Protein AF-A0A3Q8CH38-F1 (afdb_monomer_lite)

Radius of gyration: 24.87 Å; chains: 1; bounding box: 36×40×114 Å

pLDDT: mean 76.43, std 21.11, range [38.66, 96.81]

Sequence (115 aa):
RDKRSKSRTATVNKKPEITAANRVGDKDLGHIVKMVRCLEQGGHIDKSFRERFLTWYSLRATHREVKIVKLFVETFKEDLSSLGQQLVDTFSECIVSKRSASTGVVPAGICLQAL

Secondary structure (DSSP, 8-state):
----------------------S--HHHHHHHHHHHHHHHHTTSS-HHHHHHHHHHHHHT--HHHHHHHHHHHHHHTT-HHHHHHHHHHHHHHHHS-----------S-------

Structure (mmCIF, N/CA/C/O backbone):
data_AF-A0A3Q8CH38-F1
#
_entry.id   AF-A0A3Q8CH38-F1
#
loop_
_atom_site.group_PDB
_atom_site.id
_atom_site.type_symbol
_atom_site.label_atom_id
_atom_site.label_alt_id
_atom_site.label_comp_id
_atom_site.label_asym_id
_atom_site.label_entity_id
_atom_site.label_seq_id
_atom_site.pdbx_PDB_ins_code
_atom_site.Cartn_x
_atom_site.Cartn_y
_atom_site.Cartn_z
_atom_site.occupancy
_atom_site.B_iso_or_equiv
_atom_site.auth_seq_id
_atom_site.auth_comp_id
_atom_site.auth_asym_id
_atom_site.auth_atom_id
_atom_site.pdbx_PDB_model_num
ATOM 1 N N . ARG A 1 1 ? 9.541 -27.406 63.603 1.00 41.81 1 ARG A N 1
ATOM 2 C CA . ARG A 1 1 ? 8.994 -27.631 62.246 1.00 41.81 1 ARG A CA 1
ATOM 3 C C . ARG A 1 1 ? 8.681 -26.237 61.696 1.00 41.81 1 ARG A C 1
ATOM 5 O O . ARG A 1 1 ? 7.732 -25.636 62.167 1.00 41.81 1 ARG A O 1
ATOM 12 N N . ASP A 1 2 ? 9.626 -25.538 61.059 1.00 39.09 2 ASP A N 1
ATOM 13 C CA . ASP A 1 2 ? 9.898 -25.610 59.606 1.00 39.09 2 ASP A CA 1
ATOM 14 C C . ASP A 1 2 ? 8.591 -25.397 58.807 1.00 39.09 2 ASP A C 1
ATOM 16 O O . ASP A 1 2 ? 7.673 -26.183 58.980 1.00 39.09 2 ASP A O 1
ATOM 20 N N . LYS A 1 3 ? 8.389 -24.401 57.930 1.00 50.47 3 LYS A N 1
ATOM 21 C CA . LYS A 1 3 ? 9.328 -23.638 57.098 1.00 50.47 3 LYS A CA 1
ATOM 22 C C . LYS A 1 3 ? 8.740 -22.288 56.658 1.00 50.47 3 LYS A C 1
ATOM 24 O O . LYS A 1 3 ? 7.560 -22.166 56.351 1.00 50.47 3 LYS A O 1
ATOM 29 N N . ARG A 1 4 ? 9.643 -21.318 56.519 1.00 50.34 4 ARG A N 1
ATOM 30 C CA . ARG A 1 4 ? 9.576 -20.124 55.664 1.00 50.34 4 ARG A CA 1
ATOM 31 C C . ARG A 1 4 ? 9.356 -20.526 54.199 1.00 50.34 4 ARG A C 1
ATOM 33 O O . ARG A 1 4 ? 10.190 -21.245 53.656 1.00 50.34 4 ARG A O 1
A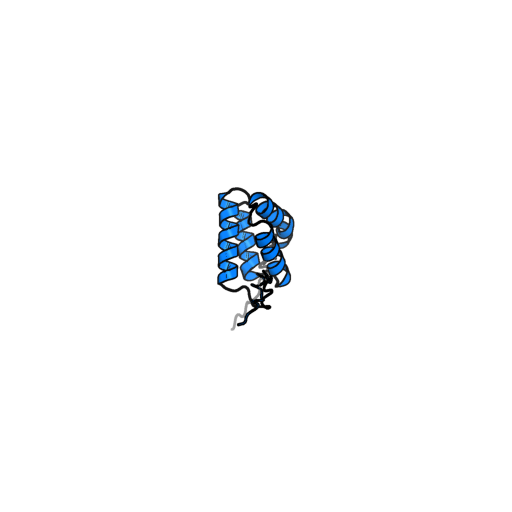TOM 40 N N . SER A 1 5 ? 8.336 -19.974 53.544 1.00 55.84 5 SER A N 1
ATOM 41 C CA . SER A 1 5 ? 8.223 -19.986 52.079 1.00 55.84 5 SER A CA 1
ATOM 42 C C . SER A 1 5 ? 8.491 -18.585 51.532 1.00 55.84 5 SER A C 1
ATOM 44 O O . SER A 1 5 ? 7.888 -17.598 51.942 1.00 55.84 5 SER A O 1
ATOM 46 N N . LYS A 1 6 ? 9.482 -18.519 50.646 1.00 50.09 6 LYS A N 1
ATOM 47 C CA . LYS A 1 6 ? 10.029 -17.351 49.951 1.00 50.09 6 LYS A CA 1
ATOM 48 C C . LYS A 1 6 ? 9.834 -17.578 48.445 1.00 50.09 6 LYS A C 1
ATOM 50 O O . LYS A 1 6 ? 9.851 -18.729 48.024 1.00 50.09 6 LYS A O 1
ATOM 55 N N . SER A 1 7 ? 9.791 -16.476 47.684 1.00 44.31 7 SER A N 1
ATOM 56 C CA . SER A 1 7 ? 9.949 -16.362 46.212 1.00 44.31 7 SER A CA 1
ATOM 57 C C . SER A 1 7 ? 8.647 -16.422 45.398 1.00 44.31 7 SER A C 1
ATOM 59 O O . SER A 1 7 ? 7.910 -17.390 45.482 1.00 44.31 7 SER A O 1
ATOM 61 N N . ARG A 1 8 ? 8.236 -15.313 44.760 1.00 51.53 8 ARG A N 1
ATOM 62 C CA . ARG A 1 8 ? 8.686 -14.722 43.468 1.00 51.53 8 ARG A CA 1
ATOM 63 C C . ARG A 1 8 ? 8.086 -15.441 42.249 1.00 51.53 8 ARG A C 1
ATOM 65 O O . ARG A 1 8 ? 8.500 -16.545 41.928 1.00 51.53 8 ARG A O 1
ATOM 72 N N . THR A 1 9 ? 7.255 -14.721 41.502 1.00 39.12 9 THR A N 1
ATOM 73 C CA . THR A 1 9 ? 6.931 -14.950 40.082 1.00 39.12 9 THR A CA 1
ATOM 74 C C . THR A 1 9 ? 6.972 -13.571 39.410 1.00 39.12 9 THR A C 1
ATOM 76 O O . THR A 1 9 ? 6.216 -12.677 39.764 1.00 39.12 9 THR A O 1
ATOM 79 N N . ALA A 1 10 ? 8.085 -13.220 38.763 1.00 46.41 10 ALA A N 1
ATOM 80 C CA . ALA A 1 10 ? 8.408 -13.499 37.357 1.00 46.41 10 ALA A CA 1
ATOM 81 C C . ALA A 1 10 ? 7.725 -12.509 36.389 1.00 46.41 10 ALA A C 1
ATOM 83 O O . ALA A 1 10 ? 6.651 -12.752 35.856 1.00 46.41 10 ALA A O 1
ATOM 84 N N . THR A 1 11 ? 8.401 -11.369 36.210 1.00 43.75 11 THR A N 1
ATOM 85 C CA . THR A 1 11 ? 8.678 -10.688 34.930 1.00 43.75 11 THR A CA 1
ATOM 86 C C . THR A 1 11 ? 7.979 -11.245 33.680 1.00 43.75 11 THR A C 1
ATOM 88 O O . THR A 1 11 ? 8.407 -12.265 33.141 1.00 43.75 11 THR A O 1
ATOM 91 N N . VAL A 1 12 ? 7.025 -10.493 33.121 1.00 45.66 12 VAL A N 1
ATOM 92 C CA . VAL A 1 12 ? 6.744 -10.524 31.676 1.00 45.66 12 VAL A CA 1
ATOM 93 C C . VAL A 1 12 ? 7.489 -9.352 31.049 1.00 45.66 12 VAL A C 1
ATOM 95 O O . VAL A 1 12 ? 6.968 -8.251 30.886 1.00 45.66 12 VAL A O 1
ATOM 98 N N . ASN A 1 13 ? 8.759 -9.591 30.729 1.00 43.31 13 ASN A N 1
ATOM 99 C CA . ASN A 1 13 ? 9.519 -8.714 29.853 1.00 43.31 13 ASN A CA 1
ATOM 100 C C . ASN A 1 13 ? 8.929 -8.857 28.443 1.00 43.31 13 ASN A C 1
ATOM 102 O O . ASN A 1 13 ? 9.212 -9.839 27.756 1.00 43.31 13 ASN A O 1
ATOM 106 N N . LYS A 1 14 ? 8.135 -7.882 27.983 1.00 48.72 14 LYS A N 1
ATOM 107 C CA . LYS A 1 14 ? 7.884 -7.707 26.545 1.00 48.72 14 LYS A CA 1
ATOM 108 C C . LYS A 1 14 ? 9.177 -7.200 25.908 1.00 48.72 14 LYS A C 1
ATOM 110 O O . LYS A 1 14 ? 9.410 -6.004 25.792 1.00 48.72 14 LYS A O 1
ATOM 115 N N . LYS A 1 15 ? 10.054 -8.140 25.565 1.00 38.66 15 LYS A N 1
ATOM 116 C CA . LYS A 1 15 ? 11.221 -7.910 24.717 1.00 38.66 15 LYS A CA 1
ATOM 117 C C . LYS A 1 15 ? 10.692 -7.509 23.332 1.00 38.66 15 LYS A C 1
ATOM 119 O O . LYS A 1 15 ? 9.992 -8.325 22.731 1.00 38.66 15 LYS A O 1
ATOM 124 N N . PRO A 1 16 ? 10.991 -6.310 22.801 1.00 49.84 16 PRO A N 1
ATOM 125 C CA . PRO A 1 16 ? 10.853 -6.088 21.375 1.00 49.84 16 PRO A CA 1
ATOM 126 C C . PRO A 1 16 ? 11.939 -6.945 20.727 1.00 49.84 16 PRO A C 1
ATOM 128 O O . PRO A 1 16 ? 13.130 -6.629 20.764 1.00 49.84 16 PRO A O 1
ATOM 131 N N . GLU A 1 17 ? 11.540 -8.121 20.258 1.00 44.69 17 GLU A N 1
ATOM 132 C CA . GLU A 1 17 ? 12.413 -9.010 19.518 1.00 44.69 17 GLU A CA 1
ATOM 133 C C . GLU A 1 17 ? 12.711 -8.359 18.167 1.00 44.69 17 GLU A C 1
ATOM 135 O O . GLU A 1 17 ? 11.977 -8.491 17.195 1.00 44.69 17 GLU A O 1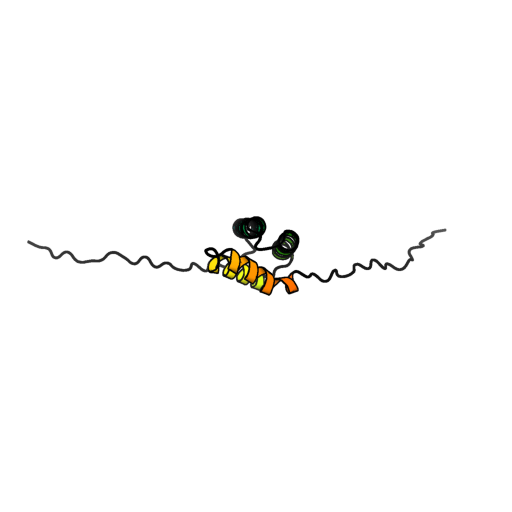
ATOM 140 N N . ILE A 1 18 ? 13.800 -7.597 18.137 1.00 61.12 18 ILE A N 1
ATOM 141 C CA . ILE A 1 18 ? 14.442 -7.123 16.919 1.00 61.12 18 ILE A CA 1
ATOM 142 C C . ILE A 1 18 ? 15.138 -8.307 16.238 1.00 61.12 18 ILE A C 1
ATOM 144 O O . ILE A 1 18 ? 16.360 -8.449 16.276 1.00 61.12 18 ILE A O 1
ATOM 148 N N . THR A 1 19 ? 14.365 -9.210 15.638 1.00 47.19 19 THR A N 1
ATOM 149 C CA . THR A 1 19 ? 14.918 -10.290 14.822 1.00 47.19 19 THR A CA 1
ATOM 150 C C . THR A 1 19 ? 15.312 -9.755 13.446 1.00 47.19 19 THR A C 1
ATOM 152 O O . THR A 1 19 ? 14.489 -9.480 12.583 1.00 47.19 19 THR A O 1
ATOM 155 N N . ALA A 1 20 ? 16.629 -9.575 13.324 1.00 43.28 20 ALA A N 1
ATOM 156 C CA . ALA A 1 20 ? 17.492 -9.974 12.215 1.00 43.28 20 ALA A CA 1
ATOM 157 C C . ALA A 1 20 ? 17.093 -9.576 10.781 1.00 43.28 20 ALA A C 1
ATOM 159 O O . ALA A 1 20 ? 16.063 -9.960 10.236 1.00 43.28 20 ALA A O 1
ATOM 160 N N . ALA A 1 21 ? 18.027 -8.868 10.140 1.00 52.97 21 ALA A N 1
ATOM 161 C CA . ALA A 1 21 ? 18.048 -8.561 8.719 1.00 52.97 21 ALA A CA 1
ATOM 162 C C . ALA A 1 21 ? 17.722 -9.796 7.869 1.00 52.97 21 ALA A C 1
ATOM 164 O O . ALA A 1 21 ? 18.498 -10.748 7.812 1.00 52.97 21 ALA A O 1
ATOM 165 N N . ASN A 1 22 ? 16.588 -9.763 7.181 1.00 49.62 22 ASN A N 1
ATOM 166 C CA . ASN A 1 22 ? 16.314 -10.695 6.109 1.00 49.62 22 ASN A CA 1
ATOM 167 C C . ASN A 1 22 ? 15.466 -9.991 5.057 1.00 49.62 22 ASN A C 1
ATOM 169 O O . ASN A 1 22 ? 14.709 -9.068 5.375 1.00 49.62 22 ASN A O 1
ATOM 173 N N . ARG A 1 23 ? 15.634 -10.412 3.800 1.00 55.16 23 ARG A N 1
ATOM 174 C CA . ARG A 1 23 ? 14.729 -10.077 2.691 1.00 55.16 23 ARG A CA 1
ATOM 175 C C . ARG A 1 23 ? 13.295 -10.057 3.208 1.00 55.16 23 ARG A C 1
ATOM 177 O O . ARG A 1 23 ? 12.964 -10.945 3.990 1.00 55.16 23 ARG A O 1
ATOM 184 N N . VAL A 1 24 ? 12.497 -9.063 2.795 1.00 57.38 24 VAL A N 1
ATOM 185 C CA . VAL A 1 24 ? 11.068 -8.960 3.144 1.00 57.38 24 VAL A CA 1
ATOM 186 C C . VAL A 1 24 ? 10.475 -10.365 3.086 1.00 57.38 24 VAL A C 1
ATOM 188 O O . VAL A 1 24 ? 10.388 -10.952 2.010 1.00 57.38 24 VAL A O 1
ATOM 191 N N . GLY A 1 25 ? 10.200 -10.950 4.253 1.00 67.31 25 GLY A N 1
ATOM 192 C CA . GLY A 1 25 ? 9.679 -12.304 4.308 1.00 67.31 25 GLY A CA 1
ATOM 193 C C . GLY A 1 25 ? 8.285 -12.301 3.698 1.00 67.31 25 GLY A C 1
ATOM 194 O O . GLY A 1 25 ? 7.573 -11.305 3.810 1.00 67.31 25 GLY A O 1
ATOM 195 N N . ASP A 1 26 ? 7.869 -13.410 3.095 1.00 72.75 26 ASP A N 1
ATOM 196 C CA . ASP A 1 26 ? 6.534 -13.544 2.491 1.00 72.75 26 ASP A CA 1
ATOM 197 C C . ASP A 1 26 ? 5.413 -13.121 3.469 1.00 72.75 26 ASP A C 1
ATOM 199 O O . ASP A 1 26 ? 4.503 -12.363 3.133 1.00 72.75 26 ASP A O 1
ATOM 203 N N . LYS A 1 27 ? 5.585 -13.467 4.754 1.00 77.94 27 LYS A N 1
ATOM 204 C CA . LYS A 1 27 ? 4.710 -13.051 5.861 1.00 77.94 27 LYS A CA 1
ATOM 205 C C . LYS A 1 27 ? 4.667 -11.535 6.089 1.00 77.94 27 LYS A C 1
ATOM 207 O O . LYS A 1 27 ? 3.601 -11.007 6.403 1.00 77.94 27 LYS A O 1
ATOM 212 N N . ASP A 1 28 ? 5.799 -10.847 5.952 1.00 84.62 28 ASP A N 1
ATOM 213 C CA . ASP A 1 28 ? 5.878 -9.394 6.130 1.00 84.62 28 ASP A CA 1
ATOM 214 C C . ASP A 1 28 ? 5.200 -8.684 4.963 1.00 84.62 28 ASP A C 1
ATOM 216 O O . ASP A 1 28 ? 4.387 -7.787 5.176 1.00 84.62 28 ASP A O 1
ATOM 220 N N . LEU A 1 29 ? 5.473 -9.129 3.732 1.00 88.50 29 LEU A N 1
ATOM 221 C CA . LEU A 1 29 ? 4.810 -8.598 2.545 1.00 88.50 29 LEU A CA 1
ATOM 222 C C . LEU A 1 29 ? 3.295 -8.803 2.634 1.00 88.50 29 LEU A C 1
ATOM 224 O O . LEU A 1 29 ? 2.539 -7.861 2.418 1.00 88.50 29 LEU A O 1
ATOM 228 N N . GLY A 1 30 ? 2.848 -10.000 3.022 1.00 92.12 30 GLY A N 1
ATOM 229 C CA . GLY A 1 30 ? 1.431 -10.302 3.205 1.00 92.12 30 GLY A CA 1
ATOM 230 C C . GLY A 1 30 ? 0.753 -9.401 4.241 1.00 92.12 30 GLY A C 1
ATOM 231 O O . GLY A 1 30 ? -0.390 -8.991 4.039 1.00 92.12 30 GLY A O 1
ATOM 232 N N . HIS A 1 31 ? 1.448 -9.047 5.327 1.00 92.69 31 HIS A N 1
ATOM 233 C CA . HIS A 1 31 ? 0.928 -8.103 6.318 1.00 92.69 31 HIS A CA 1
ATOM 234 C C . HIS A 1 31 ? 0.817 -6.683 5.747 1.00 92.69 31 HIS A C 1
ATOM 236 O O . HIS A 1 31 ? -0.235 -6.057 5.864 1.00 92.69 31 HIS A O 1
ATOM 242 N N . ILE A 1 32 ? 1.855 -6.200 5.059 1.00 94.25 32 ILE A N 1
ATOM 243 C CA . ILE A 1 32 ? 1.843 -4.877 4.421 1.00 94.25 32 ILE A CA 1
ATOM 244 C C . ILE A 1 32 ? 0.744 -4.785 3.357 1.00 94.25 32 ILE A C 1
ATOM 246 O O . ILE A 1 32 ? -0.031 -3.834 3.366 1.00 94.25 32 ILE A O 1
ATOM 250 N N . VAL A 1 33 ? 0.606 -5.788 2.485 1.00 94.94 33 VAL A N 1
ATOM 251 C CA . VAL A 1 33 ? -0.444 -5.827 1.452 1.00 94.94 33 VAL A CA 1
ATOM 252 C C . VAL A 1 33 ? -1.836 -5.737 2.078 1.00 94.94 33 VAL A C 1
ATOM 254 O O . VAL A 1 33 ? -2.672 -4.970 1.598 1.00 94.94 33 VAL A O 1
ATOM 257 N N . LYS A 1 34 ? -2.079 -6.471 3.172 1.00 94.94 34 LYS A N 1
ATOM 258 C CA . LYS A 1 34 ? -3.349 -6.400 3.908 1.00 94.94 34 LYS A CA 1
ATOM 259 C C . LYS A 1 34 ? -3.595 -5.002 4.467 1.00 94.94 34 LYS A C 1
ATOM 261 O O . LYS A 1 34 ? -4.661 -4.448 4.225 1.00 94.94 34 LYS A O 1
ATOM 266 N N . MET A 1 35 ? -2.610 -4.415 5.145 1.00 94.94 35 MET A N 1
ATOM 267 C CA . MET A 1 35 ? -2.740 -3.080 5.737 1.00 94.94 35 MET A CA 1
ATOM 268 C C . MET A 1 35 ? -3.024 -2.010 4.682 1.00 94.94 35 MET A C 1
ATOM 270 O O . MET A 1 35 ? -3.980 -1.253 4.816 1.00 94.94 35 MET A O 1
ATOM 274 N N . VAL A 1 36 ? -2.260 -1.984 3.587 1.00 95.50 36 VAL A N 1
ATOM 275 C CA . VAL A 1 36 ? -2.453 -0.995 2.515 1.00 95.50 36 VAL A CA 1
ATOM 276 C C . VAL A 1 36 ? -3.818 -1.183 1.831 1.00 95.50 36 VAL A C 1
ATOM 278 O O . VAL A 1 36 ? -4.471 -0.203 1.481 1.00 95.50 36 VAL A O 1
ATOM 281 N N . ARG A 1 37 ? -4.312 -2.422 1.688 1.00 95.81 37 ARG A N 1
ATOM 282 C CA . ARG A 1 37 ? -5.671 -2.675 1.181 1.00 95.81 37 ARG A CA 1
ATOM 283 C C . ARG A 1 37 ? -6.754 -2.156 2.132 1.00 95.81 37 ARG A C 1
ATOM 285 O O . ARG A 1 37 ? -7.721 -1.575 1.647 1.00 95.81 37 ARG A O 1
ATOM 292 N N . CYS A 1 38 ? -6.588 -2.321 3.446 1.00 95.38 38 CYS A N 1
ATOM 293 C CA . CYS A 1 38 ? -7.509 -1.758 4.438 1.00 95.38 38 CYS A CA 1
ATOM 294 C C . CYS A 1 38 ? -7.552 -0.224 4.366 1.00 95.38 38 CYS A C 1
ATOM 296 O O . CYS A 1 38 ? -8.632 0.353 4.424 1.00 95.38 38 CYS A O 1
ATOM 298 N N . LEU A 1 39 ? -6.402 0.433 4.178 1.00 96.38 39 LEU A N 1
ATOM 299 C CA . LEU A 1 39 ? -6.326 1.892 4.037 1.00 96.38 39 LEU A CA 1
ATOM 300 C C . LEU A 1 39 ? -7.089 2.405 2.811 1.00 96.38 39 LEU A C 1
ATOM 302 O O . LEU A 1 39 ? -7.813 3.392 2.909 1.00 96.38 39 LEU A O 1
ATOM 306 N N . GLU A 1 40 ? -6.951 1.728 1.669 1.00 96.69 40 GLU A N 1
ATOM 307 C CA . GLU A 1 40 ? -7.693 2.074 0.450 1.00 96.69 40 GLU A CA 1
ATOM 308 C C . GLU A 1 40 ? -9.200 1.873 0.642 1.00 96.69 40 GLU A C 1
ATOM 310 O O . GLU A 1 40 ? -9.995 2.725 0.262 1.00 96.69 40 GLU A O 1
ATOM 315 N N . GLN A 1 41 ? -9.605 0.753 1.247 1.00 94.69 41 GLN A N 1
ATOM 316 C CA . GLN A 1 41 ? -11.017 0.468 1.515 1.00 94.69 41 GLN A CA 1
ATOM 317 C C . GLN A 1 41 ? -11.634 1.461 2.509 1.00 94.69 41 GLN A C 1
ATOM 319 O O . GLN A 1 41 ? -12.815 1.771 2.390 1.00 94.69 41 GLN A O 1
ATOM 324 N N . GLY A 1 42 ? -10.838 1.976 3.451 1.00 92.50 42 GLY A N 1
ATOM 325 C CA . GLY A 1 42 ? -11.226 3.049 4.370 1.00 92.50 42 GLY A CA 1
ATOM 326 C C . GLY A 1 42 ? -11.180 4.455 3.762 1.00 92.50 42 GLY A C 1
ATOM 327 O O . GLY A 1 42 ? -11.560 5.407 4.433 1.00 92.50 42 GLY A O 1
ATOM 328 N N . GLY A 1 43 ? -10.721 4.609 2.514 1.00 93.69 43 GLY A N 1
ATOM 329 C CA . GLY A 1 43 ? -10.615 5.909 1.845 1.00 93.69 43 GLY A CA 1
ATOM 330 C C . GLY A 1 43 ? -9.465 6.794 2.339 1.00 93.69 43 GLY A C 1
ATOM 331 O O . GLY A 1 43 ? -9.440 7.979 2.026 1.00 93.69 43 GLY A O 1
ATOM 332 N N . HIS A 1 44 ? -8.506 6.245 3.092 1.00 96.06 44 HIS A N 1
ATOM 333 C CA . HIS A 1 44 ? -7.350 6.998 3.598 1.00 96.06 44 HIS A CA 1
ATOM 334 C C . HIS A 1 44 ? -6.260 7.195 2.542 1.00 96.06 44 HIS A C 1
ATOM 336 O O . HIS A 1 44 ? -5.438 8.101 2.657 1.00 96.06 44 HIS A O 1
ATOM 342 N N . ILE A 1 45 ? -6.234 6.330 1.525 1.00 95.31 45 ILE A N 1
ATOM 343 C CA . ILE A 1 45 ? -5.317 6.418 0.389 1.00 95.31 45 ILE A CA 1
ATOM 344 C C . ILE A 1 45 ? -6.047 6.060 -0.903 1.00 95.31 45 ILE A C 1
ATOM 346 O O . ILE A 1 45 ? -6.950 5.223 -0.917 1.00 95.31 45 ILE A O 1
ATOM 350 N N . ASP A 1 46 ? -5.588 6.622 -2.015 1.00 95.25 46 ASP A N 1
ATOM 351 C CA . ASP A 1 46 ? -6.127 6.283 -3.325 1.00 95.25 46 ASP A CA 1
ATOM 352 C C . ASP A 1 46 ? -5.678 4.902 -3.808 1.00 95.25 46 ASP A C 1
ATOM 354 O O . ASP A 1 46 ? -4.545 4.457 -3.585 1.00 95.25 46 ASP A O 1
ATOM 358 N N . LYS A 1 47 ? -6.525 4.273 -4.629 1.00 95.12 47 LYS A N 1
ATOM 359 C CA . LYS A 1 47 ? -6.184 3.046 -5.367 1.00 95.12 47 LYS A CA 1
ATOM 360 C C . LYS A 1 47 ? -4.881 3.188 -6.163 1.00 95.12 47 LYS A C 1
ATOM 362 O O . LYS A 1 47 ? -4.058 2.271 -6.180 1.00 95.12 47 LYS A O 1
ATOM 367 N N . SER A 1 48 ? -4.675 4.345 -6.797 1.00 93.19 48 SER A N 1
ATOM 368 C CA . SER A 1 48 ? -3.469 4.629 -7.585 1.00 93.19 48 SER A CA 1
ATOM 369 C C . SER A 1 48 ? -2.214 4.722 -6.712 1.00 93.19 48 SER A C 1
ATOM 371 O O . SER A 1 48 ? -1.123 4.348 -7.148 1.00 93.19 48 SER A O 1
ATOM 373 N N . PHE A 1 49 ? -2.349 5.220 -5.480 1.00 94.81 49 PHE A N 1
ATOM 374 C CA . PHE A 1 49 ? -1.258 5.257 -4.519 1.00 94.81 49 PHE A CA 1
ATOM 375 C C . PHE A 1 49 ? -0.932 3.842 -4.050 1.00 94.81 49 PHE A C 1
ATOM 377 O O . PHE A 1 49 ? 0.223 3.443 -4.148 1.00 94.81 49 PHE A O 1
ATOM 384 N N . ARG A 1 50 ? -1.937 3.042 -3.662 1.00 95.69 50 ARG A N 1
ATOM 385 C CA . ARG A 1 50 ? -1.751 1.630 -3.281 1.00 95.69 50 ARG A CA 1
ATOM 386 C C . ARG A 1 50 ? -0.960 0.854 -4.330 1.00 95.69 50 ARG A C 1
ATOM 388 O O . ARG A 1 50 ? 0.004 0.177 -3.988 1.00 95.69 50 ARG A O 1
ATOM 395 N N . GLU A 1 51 ? -1.376 0.909 -5.595 1.00 94.25 51 GLU A N 1
ATOM 396 C CA . GLU A 1 51 ? -0.725 0.149 -6.672 1.00 94.25 51 GLU A CA 1
ATOM 397 C C . GLU A 1 51 ? 0.744 0.534 -6.829 1.00 94.25 51 GLU A C 1
ATOM 399 O O . GLU A 1 51 ? 1.618 -0.337 -6.866 1.00 94.25 51 GLU A O 1
ATOM 404 N N . ARG A 1 52 ? 1.032 1.839 -6.860 1.00 94.12 52 ARG A N 1
ATOM 405 C CA . ARG A 1 52 ? 2.406 2.325 -6.986 1.00 94.12 52 ARG A CA 1
ATOM 406 C C . ARG A 1 52 ? 3.232 2.023 -5.732 1.00 94.12 52 ARG A C 1
ATOM 408 O O . ARG A 1 52 ? 4.374 1.590 -5.866 1.00 94.12 52 ARG A O 1
ATOM 415 N N . PHE A 1 53 ? 2.648 2.175 -4.543 1.00 95.50 53 PHE A N 1
ATOM 416 C CA . PHE A 1 53 ? 3.275 1.865 -3.259 1.00 95.50 53 PHE A CA 1
ATOM 417 C C . PHE A 1 53 ? 3.671 0.393 -3.187 1.00 95.50 53 PHE A C 1
ATOM 419 O O . PHE A 1 53 ? 4.830 0.092 -2.932 1.00 95.50 53 PHE A O 1
ATOM 426 N N . LEU A 1 54 ? 2.748 -0.533 -3.462 1.00 94.25 54 LEU A N 1
ATOM 427 C CA . LEU A 1 54 ? 3.023 -1.972 -3.387 1.00 94.25 54 LEU A CA 1
ATOM 428 C C . LEU A 1 54 ? 4.023 -2.428 -4.455 1.00 94.25 54 LEU A C 1
ATOM 430 O O . LEU A 1 54 ? 4.884 -3.263 -4.169 1.00 94.25 54 LEU A O 1
ATOM 434 N N . THR A 1 55 ? 3.951 -1.852 -5.658 1.00 93.62 55 THR A N 1
ATOM 435 C CA . THR A 1 55 ? 4.932 -2.103 -6.726 1.00 93.62 55 THR A CA 1
ATOM 436 C C . THR A 1 55 ? 6.325 -1.664 -6.288 1.00 93.62 55 THR A C 1
ATOM 438 O O . THR A 1 55 ? 7.279 -2.437 -6.363 1.00 93.62 55 THR A O 1
ATOM 441 N N . TRP A 1 56 ? 6.452 -0.434 -5.785 1.00 94.50 56 TRP A N 1
ATOM 442 C CA . TRP A 1 56 ? 7.715 0.077 -5.267 1.00 94.50 56 TRP A CA 1
ATOM 443 C C . TRP A 1 56 ? 8.203 -0.741 -4.064 1.00 94.50 56 TRP A C 1
ATOM 445 O O . TRP A 1 56 ? 9.360 -1.146 -4.051 1.00 94.50 56 TRP A O 1
ATOM 455 N N . TYR A 1 57 ? 7.334 -1.072 -3.109 1.00 93.31 57 TYR A N 1
ATOM 456 C CA . TYR A 1 57 ? 7.691 -1.821 -1.902 1.00 93.31 57 TYR A CA 1
ATOM 457 C C . TYR A 1 57 ? 8.243 -3.214 -2.220 1.00 93.31 57 TYR A C 1
ATOM 459 O O . TYR A 1 57 ? 9.219 -3.651 -1.619 1.00 93.31 57 TYR A O 1
ATOM 4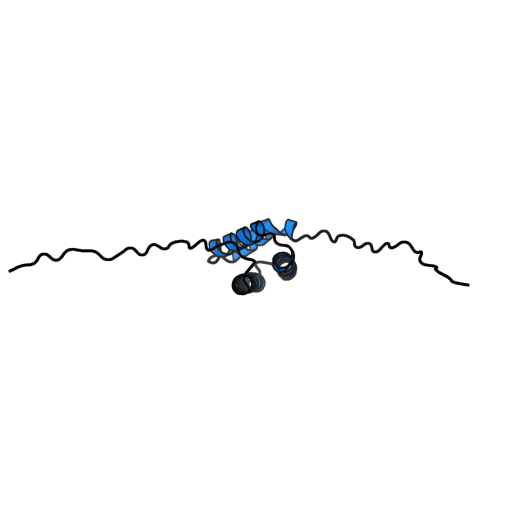67 N N . SER A 1 58 ? 7.645 -3.895 -3.199 1.00 91.06 58 SER A N 1
ATOM 468 C CA . SER A 1 58 ? 8.027 -5.264 -3.563 1.00 91.06 58 SER A CA 1
ATOM 469 C C . SER A 1 58 ? 9.282 -5.322 -4.436 1.00 91.06 58 SER A C 1
ATOM 471 O O . SER A 1 58 ? 10.030 -6.292 -4.366 1.00 91.06 58 SER A O 1
ATOM 473 N N . LEU A 1 59 ? 9.502 -4.308 -5.281 1.00 90.00 59 LEU A N 1
ATOM 474 C CA . LEU A 1 59 ? 10.537 -4.352 -6.320 1.00 90.00 59 LEU A CA 1
ATOM 475 C C . LEU A 1 59 ? 11.732 -3.436 -6.047 1.00 90.00 59 LEU A C 1
ATOM 477 O O . LEU A 1 59 ? 12.834 -3.712 -6.513 1.00 90.00 59 LEU A O 1
ATOM 481 N N . ARG A 1 60 ? 11.510 -2.305 -5.373 1.00 89.19 60 ARG A N 1
ATOM 482 C CA . ARG A 1 60 ? 12.451 -1.175 -5.343 1.00 89.19 60 ARG A CA 1
ATOM 483 C C . ARG A 1 60 ? 12.789 -0.669 -3.950 1.00 89.19 60 ARG A C 1
ATOM 485 O O . ARG A 1 60 ? 13.808 0.003 -3.820 1.00 89.19 60 ARG A O 1
ATOM 492 N N . ALA A 1 61 ? 11.972 -0.958 -2.941 1.00 89.69 61 ALA A N 1
ATOM 493 C CA . ALA A 1 61 ? 12.234 -0.483 -1.595 1.00 89.69 61 ALA A CA 1
ATOM 494 C C . ALA A 1 61 ? 13.546 -1.062 -1.063 1.00 89.69 61 ALA A C 1
ATOM 496 O O . ALA A 1 61 ? 13.783 -2.272 -1.030 1.00 89.69 61 ALA A O 1
ATOM 497 N N . THR A 1 62 ? 14.407 -0.165 -0.612 1.00 90.88 62 THR A N 1
ATOM 498 C CA . THR A 1 62 ? 15.637 -0.505 0.083 1.00 90.88 62 THR A CA 1
ATOM 499 C C . THR A 1 62 ? 15.325 -1.073 1.464 1.00 90.88 62 THR A C 1
ATOM 501 O O . THR A 1 62 ? 14.270 -0.837 2.056 1.00 90.88 62 THR A O 1
ATOM 504 N N . HIS A 1 63 ? 16.294 -1.769 2.057 1.00 90.44 63 HIS A N 1
ATOM 505 C CA . HIS A 1 63 ? 16.142 -2.306 3.410 1.00 90.44 63 HIS A CA 1
ATOM 506 C C . HIS A 1 63 ? 15.850 -1.218 4.465 1.00 90.44 63 HIS A C 1
ATOM 508 O O . HIS A 1 63 ? 15.172 -1.486 5.457 1.00 90.44 63 HIS A O 1
ATOM 514 N N . ARG A 1 64 ? 16.331 0.019 4.261 1.00 92.19 64 ARG A N 1
ATOM 515 C CA . ARG A 1 64 ? 16.013 1.159 5.135 1.00 92.19 64 ARG A CA 1
ATOM 516 C C . ARG A 1 64 ? 14.551 1.568 4.993 1.00 92.19 64 ARG A C 1
ATOM 518 O O . ARG A 1 64 ? 13.868 1.714 5.999 1.00 92.19 64 ARG A O 1
ATOM 525 N N . GLU A 1 65 ? 14.073 1.723 3.767 1.00 92.69 65 GLU A N 1
ATOM 526 C CA . GLU A 1 65 ? 12.686 2.103 3.487 1.00 92.69 65 GLU A CA 1
ATOM 527 C C . GLU A 1 65 ? 11.701 1.045 3.989 1.00 92.69 65 GLU A C 1
ATOM 529 O O . GLU A 1 65 ? 10.734 1.383 4.665 1.00 92.69 65 GLU A O 1
ATOM 534 N N . VAL A 1 66 ? 12.006 -0.241 3.789 1.00 92.06 66 VAL A N 1
ATOM 535 C CA . VAL A 1 66 ? 11.229 -1.358 4.350 1.00 92.06 66 VAL A CA 1
ATOM 536 C C . VAL A 1 66 ? 11.087 -1.241 5.869 1.00 92.06 66 VAL A C 1
ATOM 538 O O . VAL A 1 66 ? 9.993 -1.436 6.399 1.00 92.06 66 VAL A O 1
ATOM 541 N N . LYS A 1 67 ? 12.172 -0.914 6.582 1.00 93.44 67 LYS A N 1
ATOM 542 C CA . LYS A 1 67 ? 12.134 -0.721 8.040 1.00 93.44 67 LYS A CA 1
ATOM 543 C C . LYS A 1 67 ? 11.266 0.466 8.445 1.00 93.44 67 LYS A C 1
ATOM 545 O O . LYS A 1 67 ? 10.551 0.359 9.433 1.00 93.44 67 LYS A O 1
ATOM 550 N N . ILE A 1 68 ? 11.316 1.566 7.696 1.00 94.25 68 ILE A N 1
ATOM 551 C CA . ILE A 1 68 ? 10.495 2.754 7.972 1.00 94.25 68 ILE A CA 1
ATOM 552 C C . ILE A 1 68 ? 9.014 2.427 7.772 1.00 94.25 68 ILE A C 1
ATOM 554 O O . ILE A 1 68 ? 8.210 2.707 8.653 1.00 94.25 68 ILE A O 1
ATOM 558 N N . VAL A 1 69 ? 8.660 1.755 6.673 1.00 94.50 69 VAL A N 1
ATOM 559 C CA . VAL A 1 69 ? 7.280 1.306 6.429 1.00 94.50 69 VAL A CA 1
ATOM 560 C C . VAL A 1 69 ? 6.795 0.400 7.562 1.00 94.50 69 VAL A C 1
ATOM 562 O O . VAL A 1 69 ? 5.709 0.615 8.093 1.00 94.50 69 VAL A O 1
ATOM 565 N N . LYS A 1 70 ? 7.607 -0.582 7.980 1.00 92.81 70 LYS A N 1
ATOM 566 C CA . LYS A 1 70 ? 7.275 -1.455 9.118 1.00 92.81 70 LYS A CA 1
ATOM 567 C C . LYS A 1 70 ? 7.066 -0.662 10.409 1.00 92.81 70 LYS A C 1
ATOM 569 O O . LYS A 1 70 ? 6.128 -0.945 11.144 1.00 92.81 70 LYS A O 1
ATOM 574 N N . LEU A 1 71 ? 7.911 0.335 10.670 1.00 94.75 71 LEU A N 1
ATOM 575 C CA . LEU A 1 71 ? 7.787 1.189 11.848 1.00 94.75 71 LEU A CA 1
ATOM 576 C C . LEU A 1 71 ? 6.484 1.994 11.825 1.00 94.75 71 LEU A C 1
ATOM 578 O O . LEU A 1 71 ? 5.794 2.035 12.839 1.00 94.75 71 LEU A O 1
ATOM 582 N N . PHE A 1 72 ? 6.123 2.595 10.690 1.00 95.69 72 PHE A N 1
ATOM 583 C CA . PHE A 1 72 ? 4.854 3.312 10.553 1.00 95.69 72 PHE A CA 1
ATOM 584 C C . PHE A 1 72 ? 3.664 2.385 10.773 1.00 95.69 72 PHE A C 1
ATOM 586 O O . PHE A 1 72 ? 2.785 2.717 11.560 1.00 95.69 72 PHE A O 1
ATOM 593 N N . VAL A 1 73 ? 3.667 1.199 10.161 1.00 93.31 73 VAL A N 1
ATOM 594 C CA . VAL A 1 73 ? 2.594 0.215 10.355 1.00 93.31 73 VAL A CA 1
ATOM 595 C C . VAL A 1 73 ? 2.469 -0.190 11.822 1.00 93.31 73 VAL A C 1
ATOM 597 O O . VAL A 1 73 ? 1.367 -0.163 12.350 1.00 93.31 73 VAL A O 1
ATOM 600 N N . GLU A 1 74 ? 3.567 -0.500 12.514 1.00 92.06 74 GLU A N 1
ATOM 601 C CA . GLU A 1 74 ? 3.501 -0.867 13.936 1.00 92.06 74 GLU A CA 1
ATOM 602 C C . GLU A 1 74 ? 3.064 0.287 14.842 1.00 92.06 74 GLU A C 1
ATOM 604 O O . GLU A 1 74 ? 2.352 0.056 15.819 1.00 92.06 74 GLU A O 1
ATOM 609 N N . THR A 1 75 ? 3.480 1.514 14.520 1.00 95.50 75 THR A N 1
ATOM 610 C CA . THR A 1 75 ? 3.183 2.713 15.318 1.00 95.50 75 THR A CA 1
ATOM 611 C C . THR A 1 75 ? 1.729 3.146 15.158 1.00 95.50 75 THR A C 1
ATOM 613 O O . THR A 1 75 ? 1.079 3.482 16.141 1.00 95.50 75 THR A O 1
ATOM 616 N N . PHE A 1 76 ? 1.204 3.107 13.932 1.00 93.94 76 PHE A N 1
ATOM 617 C CA . PHE A 1 76 ? -0.125 3.618 13.590 1.00 93.94 76 PHE A CA 1
ATOM 618 C C . PHE A 1 76 ? -1.152 2.508 13.321 1.00 93.94 76 PHE A C 1
ATOM 620 O O . PHE A 1 76 ? -2.210 2.770 12.759 1.00 93.94 76 PHE A O 1
ATOM 627 N N . LYS A 1 77 ? -0.898 1.255 13.720 1.00 88.25 77 LYS A N 1
ATOM 628 C CA . LYS A 1 77 ? -1.874 0.158 13.532 1.00 88.25 77 LYS A CA 1
ATOM 629 C C . LYS A 1 77 ? -3.222 0.400 14.213 1.00 88.25 77 LYS A C 1
ATOM 631 O O . LYS A 1 77 ? -4.218 -0.176 13.790 1.00 88.25 77 LYS A O 1
ATOM 636 N N . GLU A 1 78 ? -3.243 1.220 15.262 1.00 93.00 78 GLU A N 1
ATOM 637 C CA . GLU A 1 78 ? -4.458 1.596 15.998 1.00 93.00 78 GLU A CA 1
ATOM 638 C C . GLU A 1 78 ? -5.149 2.833 15.397 1.00 93.00 78 GLU A C 1
ATOM 640 O O . GLU A 1 78 ? -6.311 3.086 15.697 1.00 93.00 78 GLU A O 1
ATOM 645 N N . ASP A 1 79 ? -4.466 3.564 14.510 1.00 94.38 79 ASP A N 1
ATOM 646 C CA . ASP A 1 79 ? -4.996 4.727 13.801 1.00 94.38 79 ASP A CA 1
ATOM 647 C C . ASP A 1 79 ? -4.639 4.659 12.311 1.00 94.38 79 ASP A C 1
ATOM 649 O O . ASP A 1 79 ? -3.646 5.212 11.823 1.00 94.38 79 ASP A O 1
ATOM 653 N N . LEU A 1 80 ? -5.504 3.965 11.576 1.00 92.00 80 LEU A N 1
ATOM 654 C CA . LEU A 1 80 ? -5.369 3.769 10.138 1.00 92.00 80 LEU A CA 1
ATOM 655 C C . LEU A 1 80 ? -5.416 5.089 9.355 1.00 92.00 80 LEU A C 1
ATOM 657 O O . LEU A 1 80 ? -4.782 5.189 8.306 1.00 92.00 80 LEU A O 1
ATOM 661 N N . SER A 1 81 ? -6.102 6.115 9.866 1.00 94.50 81 SER A N 1
ATOM 662 C CA . SER A 1 81 ? -6.156 7.414 9.195 1.00 94.50 81 SER A CA 1
ATOM 663 C C . SER A 1 81 ? -4.789 8.084 9.210 1.00 94.50 81 SER A C 1
ATOM 665 O O . SER A 1 81 ? -4.272 8.463 8.154 1.00 94.50 81 SER A O 1
ATOM 667 N N . SER A 1 82 ? -4.162 8.147 10.388 1.00 96.56 82 SER A N 1
ATOM 668 C CA . SER A 1 82 ? -2.798 8.665 10.525 1.00 96.56 82 SER A CA 1
ATOM 669 C C . SER A 1 82 ? -1.796 7.829 9.733 1.00 96.56 82 SER A C 1
ATOM 671 O O . SER A 1 82 ? -0.926 8.387 9.069 1.00 96.56 82 SER A O 1
ATOM 673 N N . LEU A 1 83 ? -1.938 6.498 9.723 1.00 96.81 83 LEU A N 1
ATOM 674 C CA . LEU A 1 83 ? -1.070 5.632 8.923 1.00 96.81 83 LEU A CA 1
ATOM 675 C C . LEU A 1 83 ? -1.127 5.982 7.430 1.00 96.81 83 LEU A C 1
ATOM 677 O O . LEU A 1 83 ? -0.083 6.122 6.792 1.00 96.81 83 LEU A O 1
ATOM 681 N N . GLY A 1 84 ? -2.334 6.117 6.870 1.00 95.44 84 GLY A N 1
ATOM 682 C CA . GLY A 1 84 ? -2.527 6.452 5.459 1.00 95.44 84 GLY A CA 1
ATOM 683 C C . GLY A 1 84 ? -1.873 7.781 5.096 1.00 95.44 84 GLY A C 1
ATOM 684 O O . GLY A 1 84 ? -1.087 7.838 4.149 1.00 95.44 84 GLY A O 1
ATOM 685 N N . GLN A 1 85 ? -2.118 8.811 5.906 1.00 95.75 85 GLN A N 1
ATOM 686 C CA . GLN A 1 85 ? -1.539 10.134 5.700 1.00 95.75 85 GLN A CA 1
ATOM 687 C C . GLN A 1 85 ? -0.005 10.106 5.765 1.00 95.75 85 GLN A C 1
ATOM 689 O O . GLN A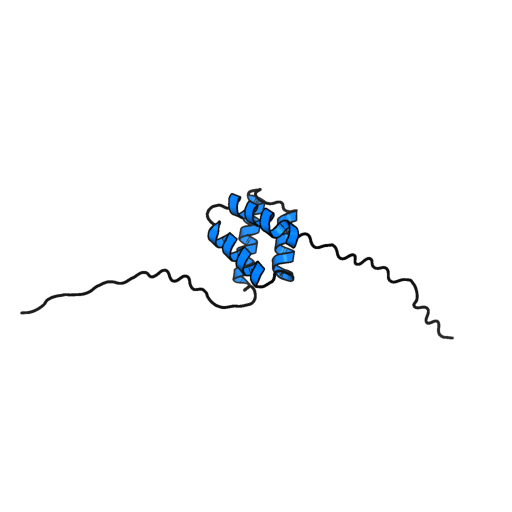 1 85 ? 0.654 10.583 4.847 1.00 95.75 85 GLN A O 1
ATOM 694 N N . GLN A 1 86 ? 0.578 9.463 6.782 1.00 96.75 86 GLN A N 1
ATOM 695 C CA . GLN A 1 86 ? 2.036 9.376 6.930 1.00 96.75 86 GLN A CA 1
ATOM 696 C C . GLN A 1 86 ? 2.703 8.620 5.774 1.00 96.75 86 GLN A C 1
ATOM 698 O O . GLN A 1 86 ? 3.793 8.997 5.333 1.00 96.75 86 GLN A O 1
ATOM 703 N N . LEU A 1 87 ? 2.059 7.566 5.255 1.00 95.88 87 LEU A N 1
ATOM 704 C CA . LEU A 1 87 ? 2.560 6.847 4.084 1.00 95.88 87 LEU A CA 1
ATOM 705 C C . LEU A 1 87 ? 2.554 7.732 2.835 1.00 95.88 87 LEU A C 1
ATOM 707 O O . LEU A 1 87 ? 3.534 7.722 2.087 1.00 95.88 87 LEU A O 1
ATOM 711 N N . VAL A 1 88 ? 1.480 8.492 2.612 1.00 95.06 88 VAL A N 1
ATOM 712 C CA . VAL A 1 88 ? 1.369 9.414 1.476 1.00 95.06 88 VAL A CA 1
ATOM 713 C C . VAL A 1 88 ? 2.395 10.535 1.600 1.00 95.06 88 VAL A C 1
ATOM 715 O O . VAL A 1 88 ? 3.181 10.718 0.672 1.00 95.06 88 VAL A O 1
ATOM 718 N N . ASP A 1 89 ? 2.454 11.221 2.737 1.00 94.38 89 ASP A N 1
ATOM 719 C CA . ASP A 1 89 ? 3.352 12.359 2.948 1.00 94.38 89 ASP A CA 1
ATOM 720 C C . ASP A 1 89 ? 4.826 11.954 2.822 1.00 94.38 89 ASP A C 1
ATOM 722 O O . ASP A 1 89 ? 5.626 12.669 2.227 1.00 94.38 89 ASP A O 1
ATOM 726 N N . THR A 1 90 ? 5.190 10.771 3.327 1.00 94.25 90 THR A N 1
ATOM 727 C CA . THR A 1 90 ? 6.592 10.328 3.340 1.00 94.25 90 THR A CA 1
ATOM 728 C C . THR A 1 90 ? 7.033 9.700 2.022 1.00 94.25 90 THR A C 1
ATOM 730 O O . THR A 1 90 ? 8.169 9.900 1.594 1.00 94.25 90 THR A O 1
ATOM 733 N N . PHE A 1 91 ? 6.182 8.890 1.384 1.00 93.50 91 PHE A N 1
ATOM 734 C CA . PHE A 1 91 ? 6.611 8.052 0.260 1.00 93.50 91 PHE A CA 1
ATOM 735 C C . PHE A 1 91 ? 6.086 8.503 -1.098 1.00 93.50 91 PHE A C 1
ATOM 737 O O . PHE A 1 91 ? 6.522 7.942 -2.103 1.00 93.50 91 PHE A O 1
ATOM 744 N N . SER A 1 92 ? 5.202 9.503 -1.182 1.00 90.56 92 SER A N 1
ATOM 745 C CA . SER A 1 92 ? 4.690 9.965 -2.480 1.00 90.56 9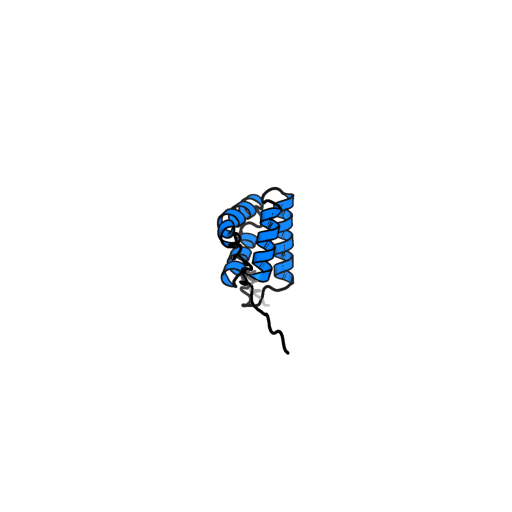2 SER A CA 1
ATOM 746 C C . SER A 1 92 ? 5.815 10.325 -3.444 1.00 90.56 92 SER A C 1
ATOM 748 O O . SER A 1 92 ? 5.803 9.848 -4.576 1.00 90.56 92 SER A O 1
ATOM 750 N N . GLU A 1 93 ? 6.831 11.061 -2.990 1.00 86.06 93 GLU A N 1
ATOM 751 C CA . GLU A 1 93 ? 7.984 11.435 -3.818 1.00 86.06 93 GLU A CA 1
ATOM 752 C C . GLU A 1 93 ? 8.853 10.229 -4.207 1.00 86.06 93 GLU A C 1
ATOM 754 O O . GLU A 1 93 ? 9.288 10.120 -5.352 1.00 86.06 93 GLU A O 1
ATOM 759 N N . CYS A 1 94 ? 9.049 9.271 -3.295 1.00 81.19 94 CYS A N 1
ATOM 760 C CA . CYS A 1 94 ? 9.803 8.040 -3.560 1.00 81.19 94 CYS A CA 1
ATOM 761 C C . CYS A 1 94 ? 9.105 7.136 -4.591 1.00 81.19 94 CYS A C 1
ATOM 763 O O . CYS A 1 94 ? 9.754 6.442 -5.379 1.00 81.19 94 CYS A O 1
ATOM 765 N N . ILE A 1 95 ? 7.770 7.137 -4.570 1.00 83.50 95 ILE A N 1
ATOM 766 C CA . ILE A 1 95 ? 6.897 6.291 -5.388 1.00 83.50 95 ILE A CA 1
ATOM 767 C C . ILE A 1 95 ? 6.562 6.947 -6.727 1.00 83.50 95 ILE A C 1
ATOM 769 O O . ILE A 1 95 ? 6.201 6.243 -7.679 1.00 83.50 95 ILE A O 1
ATOM 773 N N . VAL A 1 96 ? 6.727 8.271 -6.853 1.00 74.00 96 VAL A N 1
ATOM 774 C CA . VAL A 1 96 ? 6.837 8.933 -8.155 1.00 74.00 96 VAL A CA 1
ATOM 775 C C . VAL A 1 96 ? 8.140 8.456 -8.788 1.00 74.00 96 VAL A C 1
ATOM 777 O O . VAL A 1 96 ? 9.152 9.145 -8.865 1.00 74.00 96 VAL A O 1
ATOM 780 N N . SER A 1 97 ? 8.121 7.220 -9.285 1.00 55.59 97 SER A N 1
ATOM 781 C CA . SER A 1 97 ? 9.088 6.795 -10.261 1.00 55.59 97 SER A CA 1
ATOM 782 C C . SER A 1 97 ? 8.984 7.812 -11.373 1.00 55.59 97 SER A C 1
ATOM 784 O O . SER A 1 97 ? 7.975 7.848 -12.083 1.00 55.59 97 SER A O 1
ATOM 786 N N .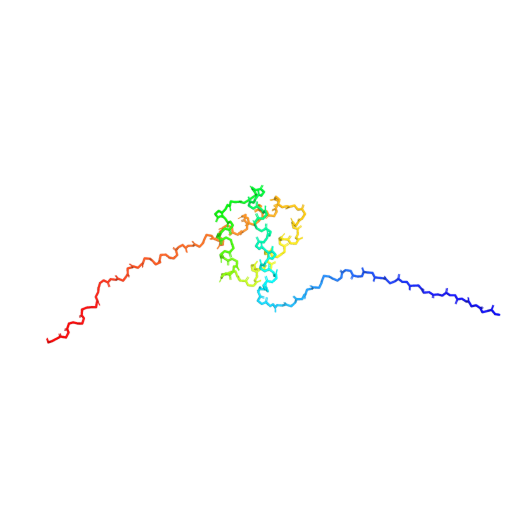 LYS A 1 98 ? 10.052 8.595 -11.557 1.00 54.50 98 LYS A N 1
ATOM 787 C CA . LYS A 1 98 ? 10.418 9.082 -12.879 1.00 54.50 98 LYS A CA 1
ATOM 788 C C . LYS A 1 98 ? 10.141 7.887 -13.778 1.00 54.50 98 LYS A C 1
ATOM 790 O O . LYS A 1 98 ? 10.749 6.825 -13.603 1.00 54.50 98 LYS A O 1
ATOM 795 N N . ARG A 1 99 ? 9.134 7.991 -14.646 1.00 50.19 99 ARG A N 1
ATOM 796 C CA . ARG A 1 99 ? 9.151 7.231 -15.883 1.00 50.19 99 ARG A CA 1
ATOM 797 C C . ARG A 1 99 ? 10.500 7.649 -16.442 1.00 50.19 99 ARG A C 1
ATOM 799 O O . ARG A 1 99 ? 10.628 8.744 -16.978 1.00 50.19 99 ARG A O 1
ATOM 806 N N . SER A 1 100 ? 11.544 6.867 -16.172 1.00 46.00 100 SER A N 1
ATOM 807 C CA . SER A 1 100 ? 12.668 6.822 -17.070 1.00 46.00 100 SER A CA 1
ATOM 808 C C . SER A 1 100 ? 11.971 6.483 -18.355 1.00 46.00 100 SER A C 1
ATOM 810 O O . SER A 1 100 ? 11.456 5.381 -18.531 1.00 46.00 100 SER A O 1
ATOM 812 N N . ALA A 1 101 ? 11.780 7.525 -19.144 1.00 47.97 101 ALA A N 1
ATOM 813 C CA . ALA A 1 101 ? 11.712 7.432 -20.555 1.00 47.97 101 ALA A CA 1
ATOM 814 C C . ALA A 1 101 ? 12.771 6.397 -20.960 1.00 47.97 101 ALA A C 1
ATOM 816 O O . ALA A 1 101 ? 13.901 6.733 -21.283 1.00 47.97 101 ALA A O 1
ATOM 817 N N . SER A 1 102 ? 12.356 5.137 -21.046 1.00 45.41 102 SER A N 1
ATOM 818 C CA . SER A 1 102 ? 12.412 4.455 -22.319 1.00 45.41 102 SER A CA 1
ATOM 819 C C . SER A 1 102 ? 11.590 5.280 -23.319 1.00 45.41 102 SER A C 1
ATOM 821 O O . SER A 1 102 ? 10.584 4.849 -23.871 1.00 45.41 102 SER A O 1
ATOM 823 N N . THR A 1 103 ? 12.065 6.498 -23.592 1.00 47.09 103 THR A N 1
ATOM 824 C CA . THR A 1 103 ? 12.199 6.958 -24.953 1.00 47.09 103 THR A CA 1
ATOM 825 C C . THR A 1 103 ? 13.062 5.875 -25.576 1.00 47.09 103 THR A C 1
ATOM 827 O O . THR A 1 103 ? 14.287 5.913 -25.523 1.00 47.09 103 THR A O 1
ATOM 830 N N . GLY A 1 104 ? 12.393 4.836 -26.072 1.00 49.22 104 GLY A N 1
ATOM 831 C CA . GLY A 1 104 ? 12.900 4.022 -27.150 1.00 49.22 104 GLY A CA 1
ATOM 832 C C . GLY A 1 104 ? 13.059 4.945 -28.348 1.00 49.22 104 GLY A C 1
ATOM 833 O O . GLY A 1 104 ? 12.256 4.924 -29.265 1.00 49.22 104 GLY A O 1
ATOM 834 N N . VAL A 1 105 ? 14.072 5.802 -28.302 1.00 52.66 105 VAL A N 1
ATOM 835 C CA . VAL A 1 105 ? 14.773 6.240 -29.495 1.00 52.66 105 VAL A CA 1
ATOM 836 C C . VAL A 1 105 ? 15.949 5.285 -29.562 1.00 52.66 105 VAL A C 1
ATOM 838 O O . VAL A 1 105 ? 17.038 5.556 -29.072 1.00 52.66 105 VAL A O 1
ATOM 841 N N . VAL A 1 106 ? 15.680 4.105 -30.110 1.00 55.66 106 VAL A N 1
ATOM 842 C CA . VAL A 1 106 ? 16.661 3.514 -31.008 1.00 55.66 106 VAL A CA 1
ATOM 843 C C . VAL A 1 106 ? 16.579 4.361 -32.280 1.00 55.66 106 VAL A C 1
ATOM 845 O O . VAL A 1 106 ? 15.525 4.370 -32.920 1.00 55.66 106 VAL A O 1
ATOM 848 N N . PRO A 1 107 ? 17.612 5.143 -32.637 1.00 52.81 107 PRO A N 1
ATOM 849 C CA . PRO A 1 107 ? 17.703 5.670 -33.985 1.00 52.81 107 PRO A CA 1
ATOM 850 C C . PRO A 1 107 ? 17.786 4.478 -34.941 1.00 52.81 107 PRO A C 1
ATOM 852 O O . PRO A 1 107 ? 18.440 3.475 -34.650 1.00 52.81 107 PRO A O 1
ATOM 855 N N . ALA A 1 108 ? 17.085 4.589 -36.062 1.00 60.81 108 ALA A N 1
ATOM 856 C CA . ALA A 1 108 ? 17.127 3.649 -37.168 1.00 60.81 108 ALA A CA 1
ATOM 857 C C . ALA A 1 108 ? 18.571 3.269 -37.548 1.00 60.81 108 ALA A C 1
ATOM 859 O O . ALA A 1 108 ? 19.426 4.144 -37.663 1.00 60.81 108 ALA A O 1
ATOM 860 N N . GLY A 1 109 ? 18.820 1.980 -37.803 1.00 59.50 109 GLY A N 1
ATOM 861 C CA . GLY A 1 109 ? 20.056 1.558 -38.463 1.00 59.50 109 GLY A CA 1
ATOM 862 C C . GLY A 1 109 ? 20.554 0.160 -38.117 1.00 59.50 109 GLY A C 1
ATOM 863 O O . GLY A 1 109 ? 21.638 0.025 -37.567 1.00 59.50 109 GLY A O 1
ATOM 864 N N . ILE A 1 110 ? 19.820 -0.883 -38.506 1.00 59.22 110 ILE A N 1
ATOM 865 C CA . ILE A 1 110 ? 20.456 -2.160 -38.859 1.00 59.22 110 ILE A CA 1
ATOM 866 C C . ILE A 1 110 ? 19.997 -2.577 -40.258 1.00 59.22 110 ILE A C 1
ATOM 868 O O . ILE A 1 110 ? 19.135 -3.432 -40.421 1.00 59.22 110 ILE A O 1
ATOM 872 N N . CYS A 1 111 ? 20.584 -1.959 -41.285 1.00 56.44 111 CYS A N 1
ATOM 873 C CA . CYS A 1 111 ? 20.631 -2.558 -42.618 1.00 56.44 111 CYS A CA 1
ATOM 874 C C . CYS A 1 111 ? 21.955 -3.312 -42.749 1.00 56.44 111 CYS A C 1
ATOM 876 O O . CYS A 1 111 ? 22.949 -2.763 -43.213 1.00 56.44 111 CYS A O 1
ATOM 878 N N . LEU A 1 112 ? 21.964 -4.576 -42.332 1.00 68.00 112 LEU A N 1
ATOM 879 C CA . LEU A 1 112 ? 22.904 -5.556 -42.866 1.00 68.00 112 LEU A CA 1
ATOM 880 C C . LEU A 1 112 ? 22.205 -6.213 -44.057 1.00 68.00 112 LEU A C 1
ATOM 882 O O . LEU A 1 112 ? 21.576 -7.256 -43.903 1.00 68.00 112 LEU A O 1
ATOM 886 N N . GLN A 1 113 ? 22.257 -5.577 -45.229 1.00 52.50 113 GLN A N 1
ATOM 887 C CA . GLN A 1 113 ? 21.935 -6.288 -46.460 1.00 52.50 113 GLN A CA 1
ATOM 888 C C . GLN A 1 113 ? 23.230 -6.906 -46.976 1.00 52.50 113 GLN A C 1
ATOM 890 O O . GLN A 1 113 ? 24.113 -6.220 -47.483 1.00 52.50 113 GLN A O 1
ATOM 895 N N . ALA A 1 114 ? 23.338 -8.211 -46.755 1.00 49.16 114 ALA A N 1
ATOM 896 C CA . ALA A 1 114 ? 24.220 -9.078 -47.505 1.00 49.16 114 ALA A CA 1
ATOM 897 C C . ALA A 1 114 ? 23.759 -9.103 -48.968 1.00 49.16 114 ALA A C 1
ATOM 899 O O . ALA A 1 114 ? 22.576 -9.352 -49.205 1.00 49.16 114 ALA A O 1
ATOM 900 N N . LEU A 1 115 ? 24.681 -8.823 -49.894 1.00 45.66 115 LEU A N 1
ATOM 901 C CA . LEU A 1 115 ? 24.874 -9.444 -51.217 1.00 45.66 115 LEU A CA 1
ATOM 902 C C . LEU A 1 115 ? 25.930 -8.653 -51.994 1.00 45.66 115 LEU A C 1
ATOM 904 O O . LEU A 1 115 ? 25.703 -7.447 -52.233 1.00 45.66 115 LEU A O 1
#

Foldseek 3Di:
DDDDDDDDDDDPPPPPPPDDDDDCDPVNLVVLLVLLVVLCVVVLAPPVCSVLVSVCQNPPDDPVNSVVLVVLCVVCVVPSNVSSVCCCVPCVVVSPPPPPPPPPPPPDDDPPDDD

Organism: Lepidium campestre (NCBI:txid65351)

InterPro domains:
  IPR044514 Vernalization insensitive 3-like [PTHR46286] (5-112)
  IPR056990 VIN3-like, C-terminal domain [PF23380] (26-99)